Protein AF-A0A1S6IPF0-F1 (afdb_monomer_lite)

Foldseek 3Di:
DDLVVLLCVVPVVVLVVLVVLLVVLVVLLVVLVVCCVPDVVSSVVSNVSSVVSNVVSVVVNVVSSVVSVVD

pLDDT: mean 89.6, std 10.55, range [53.06, 98.19]

Structure (mmCIF, N/CA/C/O backbone):
data_AF-A0A1S6IPF0-F1
#
_entry.id   AF-A0A1S6IPF0-F1
#
loop_
_atom_site.group_PDB
_atom_site.id
_atom_site.type_symbol
_atom_site.label_atom_id
_atom_site.label_alt_id
_atom_site.label_comp_id
_atom_site.label_asym_id
_atom_site.label_entity_id
_atom_site.label_seq_id
_atom_site.pdbx_PDB_ins_code
_atom_site.Cartn_x
_atom_site.Cartn_y
_atom_site.Cartn_z
_atom_site.occupancy
_atom_site.B_iso_or_equiv
_atom_site.auth_seq_id
_atom_site.auth_comp_id
_atom_site.auth_asym_id
_atom_site.auth_atom_id
_atom_site.pdbx_PDB_model_num
ATOM 1 N N . MET A 1 1 ? 8.250 -6.400 -27.710 1.00 62.00 1 MET A N 1
ATOM 2 C CA . MET A 1 1 ? 8.354 -6.952 -26.343 1.00 62.00 1 MET A CA 1
ATOM 3 C C . MET A 1 1 ? 7.118 -6.521 -25.593 1.00 62.00 1 MET A C 1
ATOM 5 O O . MET A 1 1 ? 6.661 -5.408 -25.831 1.00 62.00 1 MET A O 1
ATOM 9 N N . ASP A 1 2 ? 6.557 -7.399 -24.769 1.00 81.19 2 ASP A N 1
ATOM 10 C CA . ASP A 1 2 ? 5.381 -7.059 -23.972 1.00 81.19 2 ASP A CA 1
ATOM 11 C C . ASP A 1 2 ? 5.726 -5.928 -22.987 1.00 81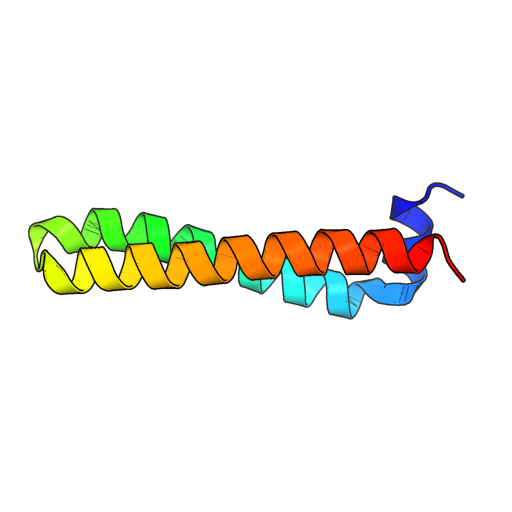.19 2 ASP A C 1
ATOM 13 O O . ASP A 1 2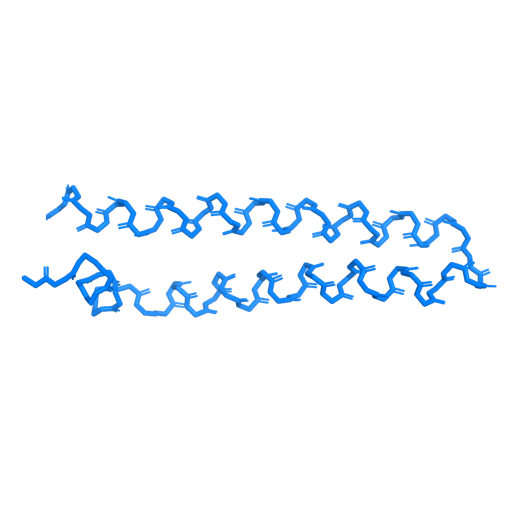 ? 6.850 -5.846 -22.483 1.00 81.19 2 ASP A O 1
ATOM 17 N N . LEU A 1 3 ? 4.780 -5.026 -22.741 1.00 76.69 3 LEU A N 1
ATOM 18 C CA . LEU A 1 3 ? 4.980 -3.802 -21.956 1.00 76.69 3 LEU A CA 1
ATOM 19 C C . LEU A 1 3 ? 5.399 -4.155 -20.518 1.00 76.69 3 LEU A C 1
ATOM 21 O O . LEU A 1 3 ? 6.315 -3.561 -19.948 1.00 76.69 3 LEU A O 1
ATOM 25 N N . ILE A 1 4 ? 4.788 -5.216 -19.987 1.00 79.81 4 ILE A N 1
ATOM 26 C CA . ILE A 1 4 ? 5.106 -5.806 -18.685 1.00 79.81 4 ILE A CA 1
ATOM 27 C C . ILE A 1 4 ? 6.525 -6.382 -18.681 1.00 79.81 4 ILE A C 1
ATOM 29 O O . ILE A 1 4 ? 7.285 -6.133 -17.748 1.00 79.81 4 ILE A O 1
ATOM 33 N N . GLN A 1 5 ? 6.909 -7.111 -19.731 1.00 84.75 5 GLN A N 1
ATOM 34 C CA . GLN A 1 5 ? 8.233 -7.723 -19.823 1.00 84.75 5 GLN A CA 1
ATOM 35 C C . GLN A 1 5 ? 9.337 -6.656 -19.830 1.00 84.75 5 GLN A C 1
ATOM 37 O O . GLN A 1 5 ? 10.292 -6.752 -19.061 1.00 84.75 5 GLN A O 1
ATOM 42 N N . ARG A 1 6 ? 9.166 -5.592 -20.624 1.00 82.25 6 ARG A N 1
ATOM 43 C CA . ARG A 1 6 ? 10.118 -4.474 -20.682 1.00 82.25 6 ARG A CA 1
ATOM 44 C C . ARG A 1 6 ? 10.221 -3.743 -19.340 1.00 82.25 6 ARG A C 1
ATOM 46 O O . ARG A 1 6 ? 11.321 -3.420 -18.900 1.00 82.25 6 ARG A O 1
ATOM 53 N N . ALA A 1 7 ? 9.093 -3.506 -18.666 1.00 82.81 7 ALA A N 1
ATOM 54 C CA . ALA A 1 7 ? 9.081 -2.875 -17.347 1.00 82.81 7 ALA A CA 1
ATOM 55 C C . ALA A 1 7 ? 9.812 -3.722 -16.290 1.00 82.81 7 ALA A C 1
ATOM 57 O O . ALA A 1 7 ? 10.574 -3.176 -15.491 1.00 82.81 7 ALA A O 1
ATOM 58 N N . ILE A 1 8 ? 9.627 -5.047 -16.310 1.00 85.06 8 ILE A N 1
ATOM 59 C CA . ILE A 1 8 ? 10.330 -5.972 -15.413 1.00 85.06 8 ILE A CA 1
ATOM 60 C C . ILE A 1 8 ? 11.836 -5.929 -15.679 1.00 85.06 8 ILE A C 1
ATOM 62 O O . ILE A 1 8 ? 12.605 -5.695 -14.754 1.00 85.06 8 ILE A O 1
ATOM 66 N N . GLU A 1 9 ? 12.274 -6.081 -16.926 1.00 86.31 9 GLU A N 1
ATOM 67 C CA . GLU A 1 9 ? 13.704 -6.116 -17.260 1.00 86.31 9 GLU A CA 1
ATOM 68 C C . GLU A 1 9 ? 14.445 -4.831 -16.849 1.00 86.31 9 GLU A C 1
ATOM 70 O O . GLU A 1 9 ? 15.556 -4.898 -16.326 1.00 86.31 9 GLU A O 1
ATOM 75 N N . LEU A 1 10 ? 13.814 -3.663 -17.011 1.00 83.19 10 LEU A N 1
ATOM 76 C CA . LEU A 1 10 ? 14.415 -2.371 -16.663 1.00 83.19 10 LEU A CA 1
ATOM 77 C C . LEU A 1 10 ? 14.298 -2.005 -15.176 1.00 83.19 10 LEU A C 1
ATOM 79 O O . LEU A 1 10 ? 15.115 -1.226 -14.682 1.00 83.19 10 LEU A O 1
ATOM 83 N N . ARG A 1 11 ? 13.261 -2.476 -14.468 1.00 86.12 11 ARG A N 1
ATOM 84 C CA . ARG A 1 11 ? 12.873 -1.929 -13.150 1.00 86.12 11 ARG A CA 1
ATOM 85 C C . ARG A 1 11 ? 12.442 -2.975 -12.122 1.00 86.12 11 ARG A C 1
ATOM 87 O O . ARG A 1 11 ? 11.797 -2.615 -11.135 1.00 86.12 11 ARG A O 1
ATOM 94 N N . TRP A 1 12 ? 12.823 -4.244 -12.288 1.00 88.38 12 TRP A N 1
ATOM 95 C CA . TRP A 1 12 ? 12.455 -5.318 -11.354 1.00 88.38 12 TRP A CA 1
ATOM 96 C C . TRP A 1 12 ? 12.704 -5.005 -9.862 1.00 88.38 12 TRP A C 1
ATOM 98 O O . TRP A 1 12 ? 11.840 -5.380 -9.068 1.00 88.38 12 TRP A O 1
ATOM 108 N N . PRO A 1 13 ? 13.780 -4.300 -9.428 1.00 91.56 13 PRO A N 1
ATOM 109 C CA . PRO A 1 13 ? 13.980 -4.035 -8.003 1.00 91.56 13 PRO A CA 1
ATOM 110 C C . PRO A 1 13 ? 12.926 -3.072 -7.450 1.00 91.56 13 PRO A C 1
ATOM 112 O O . PRO A 1 13 ? 12.441 -3.252 -6.335 1.00 91.56 13 PRO A O 1
ATOM 115 N N . VAL A 1 14 ? 12.545 -2.069 -8.248 1.00 90.69 14 VAL A N 1
ATOM 116 C CA . VAL A 1 14 ? 11.523 -1.079 -7.885 1.00 90.69 14 VAL A CA 1
ATOM 117 C C . VAL A 1 14 ? 10.155 -1.749 -7.825 1.00 90.69 14 VAL A C 1
ATOM 119 O O . VAL A 1 14 ? 9.464 -1.621 -6.821 1.00 90.69 14 VAL A O 1
ATOM 122 N N . LEU A 1 15 ? 9.811 -2.546 -8.840 1.00 91.31 15 LEU A N 1
ATOM 123 C CA . LEU A 1 15 ? 8.552 -3.296 -8.877 1.00 91.31 15 LEU A CA 1
ATOM 124 C C . LEU A 1 15 ? 8.417 -4.256 -7.687 1.00 91.31 15 LEU A C 1
ATOM 126 O O . LEU A 1 15 ? 7.342 -4.376 -7.104 1.00 91.31 15 LEU A O 1
ATOM 130 N N . LEU A 1 16 ? 9.508 -4.921 -7.293 1.00 93.19 16 LEU A N 1
ATOM 131 C CA . LEU A 1 16 ? 9.519 -5.814 -6.136 1.00 93.19 16 LEU A CA 1
ATOM 132 C C . LEU A 1 16 ? 9.299 -5.048 -4.824 1.00 93.19 16 LEU A C 1
ATOM 134 O O . LEU A 1 16 ? 8.529 -5.491 -3.973 1.00 93.19 16 LEU A O 1
ATOM 138 N N . PHE A 1 17 ? 9.928 -3.882 -4.675 1.00 93.31 17 PHE A N 1
ATOM 139 C CA . PHE A 1 17 ? 9.725 -3.017 -3.516 1.00 93.31 17 PHE A CA 1
ATOM 140 C C . PHE A 1 17 ? 8.281 -2.503 -3.432 1.00 93.31 17 PHE A C 1
ATOM 142 O O . PHE A 1 17 ? 7.650 -2.602 -2.379 1.00 93.31 17 PHE A O 1
ATOM 149 N N . GLU A 1 18 ? 7.721 -2.030 -4.545 1.00 93.25 18 GLU A N 1
ATOM 150 C CA . GLU A 1 18 ? 6.327 -1.581 -4.618 1.00 93.25 18 GLU A CA 1
ATOM 151 C C . GLU A 1 18 ? 5.339 -2.712 -4.292 1.00 93.25 18 GLU A C 1
ATOM 153 O O . GLU A 1 18 ? 4.361 -2.498 -3.572 1.00 93.25 18 GLU A O 1
ATOM 158 N N . LEU A 1 19 ? 5.617 -3.937 -4.750 1.00 94.75 19 LEU A N 1
ATOM 159 C CA . LEU A 1 19 ? 4.796 -5.108 -4.446 1.00 94.75 19 LEU A CA 1
ATOM 160 C C . LEU A 1 19 ? 4.800 -5.436 -2.944 1.00 94.75 19 LEU A C 1
ATOM 162 O O . LEU A 1 19 ? 3.748 -5.733 -2.376 1.00 94.75 19 LEU A O 1
ATOM 166 N N . ILE A 1 20 ? 5.958 -5.346 -2.281 1.00 96.94 20 ILE A N 1
ATOM 167 C CA . ILE A 1 20 ? 6.067 -5.543 -0.826 1.00 96.94 20 ILE A CA 1
ATOM 168 C C . ILE A 1 20 ? 5.236 -4.494 -0.079 1.00 96.94 20 ILE A C 1
ATOM 170 O O . ILE A 1 20 ? 4.510 -4.844 0.854 1.00 96.94 20 ILE A O 1
ATOM 174 N N . PHE A 1 21 ? 5.294 -3.228 -0.500 1.00 95.56 21 PHE A N 1
ATOM 175 C CA . PHE A 1 21 ? 4.492 -2.156 0.096 1.00 95.56 21 PHE A CA 1
ATOM 176 C C . PHE A 1 21 ? 2.993 -2.391 -0.078 1.00 95.56 21 PHE A C 1
ATOM 178 O O . PHE A 1 21 ? 2.235 -2.259 0.888 1.00 95.56 21 PHE A O 1
ATOM 185 N N . LEU A 1 22 ? 2.568 -2.819 -1.267 1.00 97.25 22 LEU A N 1
ATOM 186 C CA . LEU A 1 22 ? 1.176 -3.161 -1.533 1.00 97.25 22 LEU A CA 1
ATOM 187 C C . LEU A 1 22 ? 0.695 -4.295 -0.616 1.00 97.25 22 LEU A C 1
ATOM 189 O O . LEU A 1 22 ? -0.345 -4.169 0.034 1.00 97.25 22 LEU A O 1
ATOM 193 N N . ILE A 1 23 ? 1.473 -5.376 -0.507 1.00 97.81 23 ILE A N 1
ATOM 194 C CA . ILE A 1 23 ? 1.170 -6.500 0.390 1.00 97.81 23 ILE A CA 1
ATOM 195 C C . ILE A 1 23 ? 1.103 -6.018 1.845 1.00 97.81 23 ILE A C 1
ATOM 197 O O . ILE A 1 23 ? 0.155 -6.350 2.559 1.00 97.81 23 ILE A O 1
ATOM 201 N N . GLY A 1 24 ? 2.058 -5.194 2.278 1.00 97.25 24 GLY A N 1
ATOM 202 C CA . GLY A 1 24 ? 2.074 -4.596 3.613 1.00 97.25 24 GLY A CA 1
ATOM 203 C C . GLY A 1 24 ? 0.818 -3.769 3.907 1.00 97.25 24 GLY A C 1
ATOM 204 O O . GLY A 1 24 ? 0.199 -3.941 4.959 1.00 97.25 24 GLY A O 1
ATOM 205 N N . GLY A 1 25 ? 0.382 -2.936 2.957 1.00 97.50 25 GLY A N 1
ATOM 206 C CA . GLY A 1 25 ? -0.855 -2.157 3.059 1.00 97.50 25 GLY A CA 1
ATOM 207 C C . GLY A 1 25 ? -2.094 -3.041 3.220 1.00 97.50 25 GLY A C 1
ATOM 208 O O . GLY A 1 25 ? -2.908 -2.823 4.122 1.00 97.50 25 GLY A O 1
ATOM 209 N N . ILE A 1 26 ? -2.207 -4.105 2.420 1.00 97.44 26 ILE A N 1
ATOM 210 C CA . ILE A 1 26 ? -3.310 -5.074 2.523 1.00 97.44 26 ILE A CA 1
ATOM 211 C C . ILE A 1 26 ? -3.285 -5.793 3.880 1.00 97.44 26 ILE A C 1
ATOM 213 O O . ILE A 1 26 ? -4.324 -5.925 4.535 1.00 97.44 26 ILE A O 1
ATOM 217 N N . LEU A 1 27 ? -2.110 -6.222 4.349 1.00 97.62 27 LEU A N 1
ATOM 218 C CA . LEU A 1 27 ? -1.956 -6.866 5.656 1.00 97.62 27 LEU A CA 1
ATOM 219 C C . LEU A 1 27 ? -2.337 -5.930 6.810 1.00 97.62 27 LEU A C 1
ATOM 221 O O . LEU A 1 27 ? -2.946 -6.381 7.784 1.00 97.62 27 LEU A O 1
ATOM 225 N N . LEU A 1 28 ? -2.066 -4.627 6.702 1.00 96.62 28 LEU A N 1
ATOM 226 C CA . LEU A 1 28 ? -2.523 -3.631 7.675 1.00 96.62 28 LEU A CA 1
ATOM 227 C C . LEU A 1 28 ? -4.052 -3.534 7.716 1.00 96.62 28 LEU A C 1
ATOM 229 O O . LEU A 1 28 ? -4.635 -3.567 8.801 1.00 96.62 28 LEU A O 1
ATOM 233 N N . ILE A 1 29 ? -4.721 -3.539 6.562 1.00 96.50 29 ILE A N 1
ATOM 234 C CA . ILE A 1 29 ? -6.191 -3.545 6.493 1.00 96.50 29 ILE A CA 1
ATOM 235 C C . ILE A 1 29 ? -6.763 -4.815 7.147 1.00 96.50 29 ILE A C 1
ATOM 237 O O . ILE A 1 29 ? -7.684 -4.749 7.970 1.00 96.50 29 ILE A O 1
ATOM 241 N N . VAL A 1 30 ? -6.196 -5.983 6.825 1.00 96.12 30 VAL A N 1
ATOM 242 C CA . VAL A 1 30 ? -6.623 -7.277 7.386 1.00 96.12 30 VAL A CA 1
ATOM 243 C C . VAL A 1 30 ? -6.361 -7.347 8.893 1.00 96.12 30 VAL A C 1
ATOM 245 O O . VAL A 1 30 ? -7.224 -7.799 9.651 1.00 96.12 30 VAL A O 1
ATOM 248 N N . SER A 1 31 ? -5.203 -6.877 9.359 1.00 95.62 31 SER A N 1
ATOM 249 C CA . SER A 1 31 ? -4.875 -6.836 10.789 1.00 95.62 31 SER A CA 1
ATOM 250 C C . SER A 1 31 ? -5.778 -5.866 11.552 1.00 95.62 31 SER A C 1
ATOM 252 O O . SER A 1 31 ? -6.236 -6.203 12.643 1.00 95.62 31 SER A O 1
ATOM 254 N N . GLY A 1 32 ? -6.146 -4.729 10.949 1.00 93.25 32 GLY A N 1
ATOM 255 C CA . GLY A 1 32 ? -7.124 -3.795 11.501 1.00 93.25 32 GLY A CA 1
ATOM 256 C C . GLY A 1 32 ? -8.451 -4.486 11.821 1.00 93.25 32 GLY A C 1
ATOM 257 O O . GLY A 1 32 ? -8.985 -4.319 12.917 1.00 93.25 32 GLY A O 1
ATOM 258 N N . ARG A 1 33 ? -8.942 -5.369 10.933 1.00 91.50 33 ARG A N 1
ATOM 259 C CA . ARG A 1 33 ? -10.153 -6.171 11.204 1.00 91.50 33 ARG A CA 1
ATOM 260 C C . ARG A 1 33 ? -10.004 -7.074 12.430 1.00 91.50 33 ARG A C 1
ATOM 262 O O . ARG A 1 33 ? -10.961 -7.208 13.190 1.00 91.50 33 ARG A O 1
ATOM 269 N N . LYS A 1 34 ? -8.829 -7.678 12.637 1.00 90.81 34 LYS A N 1
ATOM 270 C CA . LYS A 1 34 ? -8.554 -8.532 13.808 1.00 90.81 34 LYS A CA 1
ATOM 271 C C . LYS A 1 34 ? -8.493 -7.708 15.102 1.00 90.81 34 LYS A C 1
ATOM 273 O O . LYS A 1 34 ? -9.085 -8.104 16.104 1.00 90.81 34 LYS A O 1
ATOM 278 N N . ILE A 1 35 ? -7.851 -6.539 15.0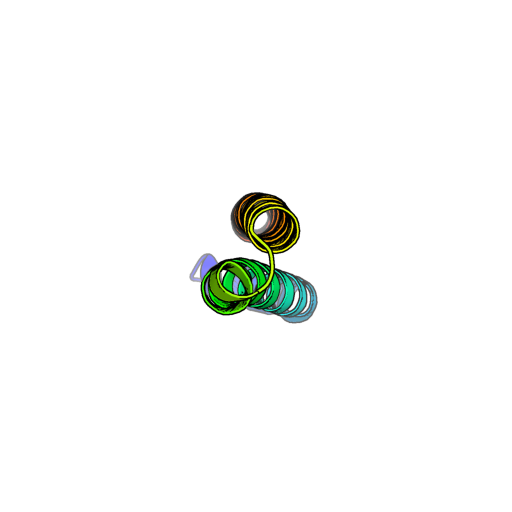58 1.00 92.44 35 ILE A N 1
ATOM 279 C CA . ILE A 1 35 ? -7.652 -5.636 16.208 1.00 92.44 35 ILE A CA 1
ATOM 280 C C . ILE A 1 35 ? -8.954 -4.946 16.641 1.00 92.44 35 ILE A C 1
ATOM 282 O O . ILE A 1 35 ? -9.077 -4.547 17.798 1.00 92.44 35 ILE A O 1
ATOM 286 N N . ARG A 1 36 ? -9.976 -4.884 15.776 1.00 88.19 36 ARG A N 1
ATOM 287 C CA . ARG A 1 36 ? -11.294 -4.295 16.090 1.00 88.19 36 ARG A CA 1
ATOM 288 C C . ARG A 1 36 ? -11.934 -4.841 17.369 1.00 88.19 36 ARG A C 1
ATOM 290 O O . ARG A 1 36 ? -12.678 -4.113 18.021 1.00 88.19 36 ARG A O 1
ATOM 297 N N . LYS A 1 37 ? -11.647 -6.099 17.727 1.00 87.88 37 LYS A N 1
ATOM 298 C CA . LYS A 1 37 ? -12.136 -6.733 18.964 1.00 87.88 37 LYS A CA 1
ATOM 299 C C . LYS A 1 37 ? -11.475 -6.183 20.236 1.00 87.88 37 LYS A C 1
ATOM 301 O O . LYS A 1 37 ? -12.067 -6.294 21.299 1.00 87.88 37 LYS A O 1
ATOM 306 N N . GLN A 1 38 ? -10.277 -5.611 20.124 1.00 92.69 38 GLN A N 1
ATOM 307 C CA . GLN A 1 38 ? -9.498 -5.068 21.242 1.00 92.69 38 GLN A CA 1
ATOM 308 C C . GLN A 1 38 ? -9.620 -3.542 21.323 1.00 92.69 38 GLN A C 1
ATOM 310 O O . GLN A 1 38 ? -9.884 -2.996 22.387 1.00 92.69 38 GLN A O 1
ATOM 315 N N . SER A 1 39 ? -9.463 -2.845 20.193 1.00 94.56 39 SER A N 1
ATOM 316 C CA . SER A 1 39 ? -9.510 -1.381 20.130 1.00 94.56 39 SER A CA 1
ATOM 317 C C . SER A 1 39 ? -10.106 -0.907 18.809 1.00 94.56 39 SER A C 1
ATOM 319 O O . SER A 1 39 ? -9.572 -1.166 17.726 1.00 94.56 39 SER A O 1
ATOM 321 N N . LYS A 1 40 ? -11.215 -0.161 18.896 1.00 92.75 40 LYS A N 1
ATOM 322 C CA . LYS A 1 40 ? -11.878 0.434 17.724 1.00 92.75 40 LYS A CA 1
ATOM 323 C C . LYS A 1 40 ? -11.002 1.497 17.058 1.00 92.75 40 LYS A C 1
ATOM 325 O O . LYS A 1 40 ? -10.942 1.537 15.835 1.00 92.75 40 LYS A O 1
ATOM 330 N N . ILE A 1 41 ? -10.307 2.318 17.849 1.00 95.00 41 ILE A N 1
ATOM 331 C CA . ILE A 1 41 ? -9.453 3.401 17.338 1.00 95.00 41 ILE A CA 1
ATOM 332 C C . ILE A 1 41 ? -8.240 2.814 16.615 1.00 95.00 41 ILE A C 1
ATOM 334 O O . ILE A 1 41 ? -7.984 3.166 15.468 1.00 95.00 41 ILE A O 1
ATOM 338 N N . SER A 1 42 ? -7.544 1.857 17.232 1.00 93.56 42 SER A N 1
ATOM 339 C CA . SER A 1 42 ? -6.384 1.200 16.612 1.00 93.56 42 SER A CA 1
ATOM 340 C C . SER A 1 42 ? -6.779 0.433 15.348 1.00 93.56 42 SER A C 1
ATOM 342 O O . SER A 1 42 ? -6.061 0.463 14.353 1.00 93.56 42 SER A O 1
ATOM 344 N N . SER A 1 43 ? -7.958 -0.201 15.345 1.00 95.88 43 SER A N 1
ATOM 345 C CA . SER A 1 43 ? -8.525 -0.811 14.139 1.00 95.88 43 SER A CA 1
ATOM 346 C C . SER A 1 43 ? -8.747 0.206 13.025 1.00 95.88 43 SER A C 1
ATOM 348 O O . SER A 1 43 ? -8.436 -0.098 11.877 1.00 95.88 43 SER A O 1
ATOM 350 N N . LEU A 1 44 ? -9.319 1.369 13.342 1.00 96.44 44 LEU A N 1
ATOM 351 C CA . LEU A 1 44 ? -9.595 2.412 12.360 1.00 96.44 44 LEU A CA 1
ATOM 352 C C . LEU A 1 44 ? -8.288 2.959 11.772 1.00 96.44 44 LEU A C 1
ATOM 354 O O . LEU A 1 44 ? -8.161 3.044 10.555 1.00 96.44 44 LEU A O 1
ATOM 358 N N . LEU A 1 45 ? -7.297 3.243 12.624 1.00 96.62 45 LEU A N 1
ATOM 359 C CA . LEU A 1 45 ? -5.980 3.719 12.198 1.00 96.62 45 LEU A CA 1
ATOM 360 C C . LEU A 1 45 ? -5.278 2.709 11.284 1.00 96.62 45 LEU A C 1
ATOM 362 O O . LEU A 1 45 ? -4.829 3.092 10.209 1.00 96.62 45 LEU A O 1
ATOM 366 N N . ASN A 1 46 ? -5.256 1.420 11.638 1.00 96.12 46 ASN A N 1
ATOM 367 C CA . ASN A 1 46 ? -4.657 0.393 10.779 1.00 96.12 46 ASN A CA 1
ATOM 368 C C . ASN A 1 46 ? -5.354 0.281 9.420 1.00 96.12 46 ASN A C 1
ATOM 370 O O . ASN A 1 46 ? -4.687 0.117 8.400 1.00 96.12 46 ASN A O 1
ATOM 374 N N . MET A 1 47 ? -6.687 0.376 9.392 1.00 95.56 47 MET A N 1
ATOM 375 C CA . MET A 1 47 ? -7.438 0.348 8.136 1.00 95.56 47 MET A CA 1
ATOM 376 C C . MET A 1 47 ? -7.143 1.574 7.271 1.00 95.56 47 MET A C 1
ATOM 378 O O . MET A 1 47 ? -6.928 1.412 6.075 1.00 95.56 47 MET A O 1
ATOM 382 N N . ILE A 1 48 ? -7.101 2.775 7.858 1.00 97.56 48 ILE A N 1
ATOM 383 C CA . ILE A 1 48 ? -6.820 4.021 7.129 1.00 97.56 48 ILE A CA 1
ATOM 384 C C . ILE A 1 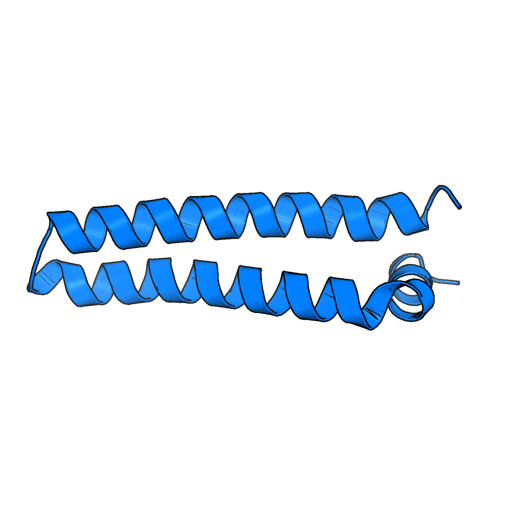48 ? -5.388 4.015 6.594 1.00 97.56 48 ILE A C 1
ATOM 386 O O . ILE A 1 48 ? -5.186 4.239 5.405 1.00 97.56 48 ILE A O 1
ATOM 390 N N . ILE A 1 49 ? -4.401 3.711 7.441 1.00 97.38 49 ILE A N 1
ATOM 391 C CA . ILE A 1 49 ? -2.989 3.669 7.041 1.00 97.38 49 ILE A CA 1
ATOM 392 C C . ILE A 1 49 ? -2.784 2.611 5.954 1.00 97.38 49 ILE A C 1
ATOM 394 O O . ILE A 1 49 ? -2.176 2.896 4.925 1.00 97.38 49 ILE A O 1
ATOM 398 N N . GLY A 1 50 ? -3.338 1.411 6.141 1.00 97.62 50 GLY A N 1
ATOM 399 C CA . GLY A 1 50 ? -3.247 0.345 5.149 1.00 97.62 50 GLY A CA 1
ATOM 400 C C . GLY A 1 50 ? -3.910 0.710 3.817 1.00 97.62 50 GLY A C 1
ATOM 401 O O . GLY A 1 50 ? -3.345 0.428 2.763 1.00 97.62 50 GLY A O 1
ATOM 402 N N . LEU A 1 51 ? -5.061 1.393 3.850 1.00 97.81 51 LEU A N 1
ATOM 403 C CA . LEU A 1 51 ? -5.744 1.880 2.649 1.00 97.81 51 LEU A CA 1
ATOM 404 C C . LEU A 1 51 ? -4.910 2.932 1.907 1.00 97.81 51 LEU A C 1
ATOM 406 O O . LEU A 1 51 ? -4.768 2.839 0.692 1.00 97.81 51 LEU A O 1
ATOM 410 N N . VAL A 1 52 ? -4.332 3.900 2.624 1.00 98.19 52 VAL A N 1
ATOM 411 C CA . VAL A 1 52 ? -3.461 4.926 2.029 1.00 98.19 52 VAL A CA 1
ATOM 412 C C . VAL A 1 52 ? -2.239 4.281 1.378 1.00 98.19 52 VAL A C 1
ATOM 414 O O . VAL A 1 52 ? -1.949 4.572 0.221 1.00 98.19 52 VAL A O 1
ATOM 417 N N . ILE A 1 53 ? -1.567 3.357 2.073 1.00 97.62 53 ILE A N 1
ATOM 418 C CA . ILE A 1 53 ? -0.413 2.630 1.523 1.00 97.62 53 ILE A CA 1
ATOM 419 C C . ILE A 1 53 ? -0.813 1.849 0.271 1.00 97.62 53 ILE A C 1
ATOM 421 O O . ILE A 1 53 ? -0.102 1.907 -0.730 1.00 97.62 53 ILE A O 1
ATOM 425 N N . ALA A 1 54 ? -1.951 1.150 0.294 1.00 97.50 54 ALA A N 1
ATOM 426 C CA . ALA A 1 54 ? -2.423 0.389 -0.858 1.00 97.50 54 ALA A CA 1
ATOM 427 C C . ALA A 1 54 ? -2.708 1.297 -2.066 1.00 97.50 54 ALA A C 1
ATOM 429 O O . ALA A 1 54 ? -2.253 0.997 -3.166 1.00 97.50 54 ALA A O 1
ATOM 430 N N . LEU A 1 55 ? -3.396 2.427 -1.867 1.00 97.50 55 LEU A N 1
ATOM 431 C CA . LEU A 1 55 ? -3.698 3.381 -2.940 1.00 97.50 55 LEU A CA 1
ATOM 432 C C . LEU A 1 55 ? -2.430 4.002 -3.534 1.00 97.50 55 LEU A C 1
ATOM 434 O O . LEU A 1 55 ? -2.293 4.053 -4.755 1.00 97.50 55 LEU A O 1
ATOM 438 N N . VAL A 1 56 ? -1.492 4.429 -2.682 1.00 96.75 56 VAL A N 1
ATOM 439 C CA . VAL A 1 56 ? -0.202 4.972 -3.130 1.00 96.75 56 VAL A CA 1
ATOM 440 C C . VAL A 1 56 ?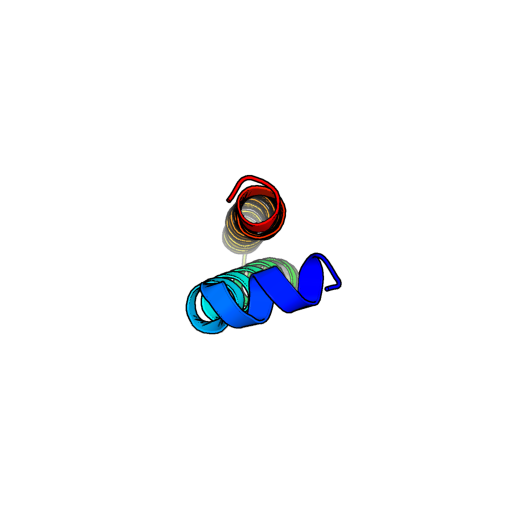 0.576 3.913 -3.906 1.00 96.75 56 VAL A C 1
ATOM 442 O O . VAL A 1 56 ? 1.035 4.200 -5.003 1.00 96.75 56 VAL A O 1
ATOM 445 N N . SER A 1 57 ? 0.655 2.682 -3.395 1.00 95.94 57 SER A N 1
ATOM 446 C CA . SER A 1 57 ? 1.395 1.595 -4.054 1.00 95.94 57 SER A CA 1
ATOM 447 C C . SER A 1 57 ? 0.791 1.222 -5.410 1.00 95.94 57 SER A C 1
ATOM 449 O O . SER A 1 57 ? 1.522 0.966 -6.358 1.00 95.94 57 SER A O 1
ATOM 451 N N . ILE A 1 58 ? -0.542 1.216 -5.534 1.00 95.50 58 ILE A N 1
ATOM 452 C CA . ILE A 1 58 ? -1.223 0.977 -6.818 1.00 95.50 58 ILE A CA 1
ATOM 453 C C . ILE A 1 58 ? -0.914 2.104 -7.807 1.00 95.50 58 ILE A C 1
ATOM 455 O O . ILE A 1 58 ? -0.622 1.836 -8.972 1.00 95.50 58 ILE A O 1
ATOM 459 N N . TYR A 1 59 ? -0.966 3.359 -7.352 1.00 94.81 59 TYR A N 1
ATOM 460 C CA . TYR A 1 59 ? -0.655 4.511 -8.193 1.00 94.81 59 TYR A CA 1
ATOM 461 C C . TYR A 1 59 ? 0.798 4.483 -8.681 1.00 94.81 59 TYR A C 1
ATOM 463 O O . TYR A 1 59 ? 1.045 4.698 -9.868 1.00 94.81 59 TYR A O 1
ATOM 471 N N . THR A 1 60 ? 1.755 4.176 -7.800 1.00 92.81 60 THR A N 1
ATOM 472 C CA . THR A 1 60 ? 3.167 4.092 -8.186 1.00 92.81 60 THR A CA 1
ATOM 473 C C . THR A 1 60 ? 3.426 2.901 -9.100 1.00 92.81 60 THR A C 1
ATOM 475 O O . THR A 1 60 ? 4.050 3.104 -10.131 1.00 92.81 60 THR A O 1
ATOM 478 N N . LEU A 1 61 ? 2.847 1.720 -8.840 1.00 92.00 61 LEU A N 1
ATOM 479 C CA . LEU A 1 61 ? 2.929 0.561 -9.746 1.00 92.00 61 LEU A CA 1
ATOM 480 C C . LEU A 1 61 ? 2.429 0.896 -11.152 1.00 92.00 61 LEU A C 1
ATOM 482 O O . LEU A 1 61 ? 3.099 0.595 -12.142 1.00 92.00 61 LEU A O 1
ATOM 486 N N . TYR A 1 62 ? 1.267 1.548 -11.247 1.00 90.25 62 TYR A N 1
ATOM 487 C CA . TYR A 1 62 ? 0.716 1.991 -12.525 1.00 90.25 62 TYR A CA 1
ATOM 488 C C . TYR A 1 62 ? 1.699 2.905 -13.264 1.00 90.25 62 TYR A C 1
ATOM 490 O O . TYR A 1 62 ? 1.977 2.698 -14.446 1.00 90.25 62 TYR A O 1
ATOM 498 N N . TRP A 1 63 ? 2.275 3.881 -12.563 1.00 88.69 63 TRP A N 1
ATOM 499 C CA . TRP A 1 63 ? 3.236 4.811 -13.150 1.00 88.69 63 TRP A CA 1
ATOM 500 C C . TRP A 1 63 ? 4.574 4.129 -13.486 1.00 88.69 63 TRP A C 1
ATOM 502 O O . TRP A 1 63 ? 5.159 4.396 -14.529 1.00 88.69 63 TRP A O 1
ATOM 512 N N . THR A 1 64 ? 5.058 3.197 -12.671 1.00 87.19 64 THR A N 1
ATOM 513 C CA . THR A 1 64 ? 6.298 2.451 -12.921 1.00 87.19 64 THR A CA 1
ATOM 514 C C . THR A 1 64 ? 6.181 1.607 -14.190 1.00 87.19 64 THR A C 1
ATOM 516 O O . THR A 1 64 ? 7.115 1.591 -14.996 1.00 87.19 64 THR A O 1
ATOM 519 N N . ILE A 1 65 ? 5.016 0.992 -14.420 1.00 85.69 65 ILE A N 1
ATOM 520 C CA . ILE A 1 65 ? 4.703 0.255 -15.651 1.00 85.69 65 ILE A CA 1
ATOM 521 C C . ILE A 1 65 ? 4.555 1.218 -16.841 1.00 85.69 65 ILE A C 1
ATOM 523 O O . ILE A 1 65 ? 5.183 1.010 -17.879 1.00 85.69 65 ILE A O 1
ATOM 527 N N . MET A 1 66 ? 3.788 2.305 -16.693 1.00 83.31 66 MET A N 1
ATOM 528 C CA . MET A 1 66 ? 3.538 3.266 -17.777 1.00 83.31 66 MET A CA 1
ATOM 529 C C . MET A 1 66 ? 4.768 4.103 -18.158 1.00 83.31 66 MET A C 1
ATOM 531 O O . MET A 1 66 ? 4.941 4.428 -19.326 1.00 83.31 66 MET A O 1
ATOM 535 N N . LEU A 1 67 ? 5.685 4.413 -17.238 1.00 69.06 67 LEU A N 1
ATOM 536 C CA . LEU A 1 67 ? 6.974 5.032 -17.585 1.00 69.06 67 LEU A CA 1
ATOM 537 C C . LEU A 1 67 ? 7.824 4.115 -18.472 1.00 69.06 67 LEU A C 1
ATOM 539 O O . LEU A 1 67 ? 8.601 4.619 -19.275 1.00 69.06 67 LEU A O 1
ATOM 543 N N . GLY A 1 68 ? 7.679 2.791 -18.350 1.00 59.31 68 GLY A N 1
ATOM 544 C CA . GLY A 1 68 ? 8.321 1.829 -19.252 1.00 59.31 68 GLY A CA 1
ATOM 545 C C . GLY A 1 68 ? 7.811 1.907 -20.698 1.00 59.31 68 GLY A C 1
ATOM 546 O O . GLY A 1 68 ? 8.482 1.420 -21.607 1.00 59.31 68 GLY A O 1
ATOM 547 N N . TYR A 1 69 ? 6.654 2.543 -20.918 1.00 57.03 69 TYR A N 1
ATOM 548 C CA . TYR A 1 69 ? 6.097 2.818 -22.243 1.00 57.03 69 TYR A CA 1
ATOM 549 C C . TYR A 1 69 ? 6.754 4.028 -22.924 1.00 57.03 69 TYR A C 1
ATOM 551 O O . TYR A 1 69 ? 6.851 4.054 -24.146 1.00 57.03 69 TYR A O 1
ATOM 559 N N . ASN A 1 70 ? 7.213 5.019 -22.148 1.00 56.84 70 ASN A N 1
ATOM 560 C CA . ASN A 1 70 ? 7.647 6.328 -22.655 1.00 56.84 70 ASN A CA 1
ATOM 561 C C . ASN A 1 70 ? 9.180 6.511 -22.704 1.00 56.84 70 ASN A C 1
ATOM 563 O O . ASN A 1 70 ? 9.679 7.634 -22.642 1.00 56.84 70 ASN A O 1
ATOM 567 N N . SER A 1 71 ? 9.937 5.414 -22.762 1.00 53.06 71 SER A N 1
ATOM 568 C CA . SER A 1 71 ? 11.396 5.382 -22.974 1.00 53.06 71 SER A CA 1
ATOM 569 C C . SER A 1 71 ? 11.758 4.380 -24.055 1.00 53.06 71 SER A C 1
ATOM 571 O O . SER A 1 71 ? 10.915 3.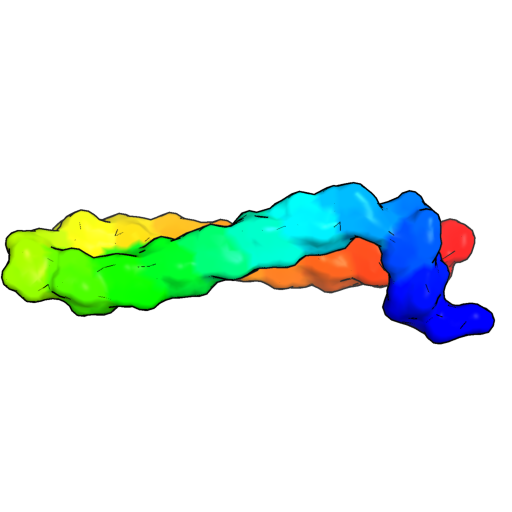515 -24.379 1.00 53.06 71 SER A O 1
#

Secondary structure (DSSP, 8-state):
--HHHHHHHHHHHHHHHHHHHHHHHHHHHHHHHHHTTT-HHHHHHHHHHHHHHHHHHHHHHHHHHHHTT--

Sequence (71 aa):
MDLIQRAIELRWPVLLFELIFLIGGILLIVSGRKIRKQSKISSLLNMIIGLVIALVSIYTLYWTIMLGYNS

Radius of gyration: 15.51 Å; chains: 1; bounding box: 27×15×48 Å

Organism: NCBI:txid708126